Protein AF-A0A954SZY7-F1 (afdb_monomer_lite)

Radius of gyration: 15.02 Å; chains: 1; bounding box: 37×30×35 Å

Secondary structure (DSSP, 8-state):
--HHHHHHHHHHHHHTTSPTTHHHHHHHHHHHHHH-SS-SHHHHHHHHT--S-THHHHHHHHT--S-HHHHHHHHHHHHHHH-SS-PPP---PPPPP--

Structure (mmCIF, N/CA/C/O backbone):
data_AF-A0A954SZY7-F1
#
_entry.id   AF-A0A954SZY7-F1
#
loop_
_atom_site.group_PDB
_atom_site.id
_atom_site.type_sy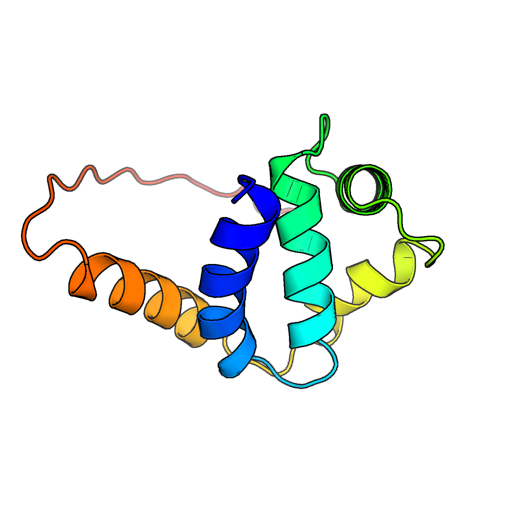mbol
_atom_site.label_atom_id
_atom_site.label_alt_id
_atom_site.label_comp_id
_atom_site.label_asym_id
_atom_site.label_entity_id
_atom_site.label_seq_id
_atom_site.pdbx_PDB_ins_code
_atom_site.Cartn_x
_atom_site.Cartn_y
_atom_site.Cartn_z
_atom_site.occupancy
_atom_site.B_iso_or_equiv
_atom_site.auth_seq_id
_atom_site.auth_comp_id
_atom_site.auth_asym_id
_atom_site.auth_atom_id
_atom_site.pdbx_PDB_model_num
ATOM 1 N N . MET A 1 1 ? 15.279 16.965 6.397 1.00 51.91 1 MET A N 1
ATOM 2 C CA . MET A 1 1 ? 14.528 15.738 6.054 1.00 51.91 1 MET A CA 1
ATOM 3 C C . MET A 1 1 ? 13.778 16.009 4.758 1.00 51.91 1 MET A C 1
ATOM 5 O O . MET A 1 1 ? 13.073 17.008 4.716 1.00 51.91 1 MET A O 1
ATOM 9 N N . ASN A 1 2 ? 14.004 15.237 3.690 1.00 73.69 2 ASN A N 1
ATOM 10 C CA . ASN A 1 2 ? 13.236 15.399 2.447 1.00 73.69 2 ASN A CA 1
ATOM 11 C C . ASN A 1 2 ? 11.958 14.538 2.512 1.00 73.69 2 ASN A C 1
ATOM 13 O O . ASN A 1 2 ? 11.875 13.626 3.336 1.00 73.69 2 ASN A O 1
ATOM 17 N N . VAL A 1 3 ? 10.977 14.831 1.652 1.00 70.56 3 VAL A N 1
ATOM 18 C CA . VAL A 1 3 ? 9.680 14.128 1.619 1.00 70.56 3 VAL A CA 1
ATOM 19 C C . VAL A 1 3 ? 9.847 12.616 1.445 1.00 70.56 3 VAL A C 1
ATOM 21 O O . VAL A 1 3 ? 9.102 11.853 2.045 1.00 70.56 3 VAL A O 1
ATOM 24 N N . ALA A 1 4 ? 10.841 12.163 0.679 1.00 71.19 4 ALA A N 1
ATOM 25 C CA . ALA A 1 4 ? 11.073 10.739 0.461 1.00 71.19 4 ALA A CA 1
ATOM 26 C C . ALA A 1 4 ? 11.520 10.019 1.746 1.00 71.19 4 ALA A C 1
ATOM 28 O O . ALA A 1 4 ? 11.028 8.931 2.034 1.00 71.19 4 ALA A O 1
ATOM 29 N N . THR A 1 5 ? 12.400 10.629 2.549 1.00 75.00 5 THR A N 1
ATOM 30 C CA . THR A 1 5 ? 12.905 10.016 3.789 1.00 75.00 5 THR A CA 1
ATOM 31 C C . THR A 1 5 ? 11.851 9.988 4.896 1.00 75.00 5 THR A C 1
ATOM 33 O O . THR A 1 5 ? 11.733 8.981 5.591 1.00 75.00 5 THR A O 1
ATOM 36 N N . SER A 1 6 ? 11.059 11.057 5.062 1.00 80.25 6 SER A N 1
ATOM 37 C CA . SER A 1 6 ? 9.956 11.052 6.039 1.00 80.25 6 SER A CA 1
ATOM 38 C C . SER A 1 6 ? 8.848 10.084 5.631 1.00 80.25 6 SER A C 1
ATOM 40 O O . SER A 1 6 ? 8.265 9.414 6.479 1.00 80.25 6 SER A O 1
ATOM 42 N N . PHE A 1 7 ? 8.580 9.968 4.331 1.00 83.31 7 PHE A N 1
ATOM 43 C CA . PHE A 1 7 ? 7.584 9.042 3.810 1.00 83.31 7 PHE A CA 1
ATOM 44 C C . PHE A 1 7 ? 8.000 7.575 3.969 1.00 83.31 7 PHE A C 1
ATOM 46 O O . PHE A 1 7 ? 7.178 6.742 4.345 1.00 83.31 7 PHE A O 1
ATOM 53 N N . GLU A 1 8 ? 9.278 7.248 3.767 1.00 84.25 8 GLU A N 1
ATOM 54 C CA . GLU A 1 8 ? 9.778 5.877 3.924 1.00 84.25 8 GLU A CA 1
ATOM 55 C C . GLU A 1 8 ? 9.576 5.323 5.346 1.00 84.25 8 GLU A C 1
ATOM 57 O O . GLU A 1 8 ? 9.259 4.140 5.497 1.00 84.25 8 GLU A O 1
ATOM 62 N N . ALA A 1 9 ? 9.674 6.172 6.375 1.00 84.12 9 ALA A N 1
ATOM 63 C CA . ALA A 1 9 ? 9.402 5.783 7.759 1.00 84.12 9 ALA A CA 1
ATOM 64 C C . ALA A 1 9 ? 7.952 5.299 7.950 1.00 84.12 9 ALA A C 1
ATOM 66 O O . ALA A 1 9 ? 7.724 4.257 8.564 1.00 84.12 9 ALA A O 1
ATOM 67 N N . PHE A 1 10 ? 6.974 5.982 7.347 1.00 87.38 10 PHE A N 1
ATOM 68 C CA . PHE A 1 10 ? 5.577 5.536 7.364 1.00 87.38 10 PHE A CA 1
ATOM 69 C C . PHE A 1 10 ? 5.386 4.221 6.600 1.00 87.38 10 PHE A C 1
ATOM 71 O O . PHE A 1 10 ? 4.691 3.315 7.064 1.00 87.38 10 PHE A O 1
ATOM 78 N N . LEU A 1 11 ? 6.065 4.063 5.460 1.00 91.50 11 LEU A N 1
ATOM 79 C CA . LEU A 1 11 ? 6.007 2.822 4.682 1.00 91.50 11 LEU A CA 1
ATOM 80 C C . LEU A 1 11 ? 6.594 1.622 5.431 1.00 91.50 11 LEU A C 1
ATOM 82 O O . LEU A 1 11 ? 6.234 0.484 5.126 1.00 91.50 11 LEU A O 1
ATOM 86 N N . GLN A 1 12 ? 7.487 1.840 6.398 1.00 91.94 12 GLN A N 1
ATOM 87 C CA . GLN A 1 12 ? 8.045 0.764 7.212 1.00 91.94 12 GLN A CA 1
ATOM 88 C C . GLN A 1 12 ? 7.000 0.107 8.120 1.00 91.94 12 GLN A C 1
ATOM 90 O O . GLN A 1 12 ? 7.049 -1.113 8.280 1.00 91.94 12 GLN A O 1
ATOM 95 N N . VAL A 1 13 ? 6.032 0.874 8.630 1.00 92.56 13 VAL A N 1
ATOM 96 C CA . VAL A 1 13 ? 4.923 0.357 9.449 1.00 92.56 13 VAL A CA 1
ATOM 97 C C . VAL A 1 13 ? 4.062 -0.601 8.622 1.00 92.56 13 VAL A C 1
ATOM 99 O O . VAL A 1 13 ? 3.828 -1.740 9.017 1.00 92.56 13 VAL A O 1
ATOM 102 N N . VAL A 1 14 ? 3.694 -0.197 7.404 1.00 93.00 14 VAL A N 1
ATOM 103 C CA . VAL A 1 14 ? 2.916 -1.039 6.479 1.00 93.00 14 VAL A CA 1
ATOM 104 C C . VAL A 1 14 ? 3.727 -2.249 6.007 1.00 93.00 14 VAL A C 1
ATOM 106 O O . VAL A 1 14 ? 3.220 -3.367 5.941 1.00 93.00 14 VAL A O 1
ATOM 109 N N . ALA A 1 15 ? 5.015 -2.065 5.711 1.00 93.50 15 ALA A N 1
ATOM 110 C CA . ALA A 1 15 ? 5.877 -3.156 5.266 1.00 93.50 15 ALA A CA 1
ATOM 111 C C . ALA A 1 15 ? 6.069 -4.246 6.335 1.00 93.50 15 ALA A C 1
ATOM 113 O O . ALA A 1 15 ? 6.385 -5.382 5.974 1.00 93.50 15 ALA A O 1
ATOM 114 N N . ALA A 1 16 ? 5.873 -3.929 7.620 1.00 93.25 16 ALA A N 1
ATOM 115 C CA . ALA A 1 16 ? 6.005 -4.880 8.722 1.00 93.25 16 ALA A CA 1
ATOM 116 C C . ALA A 1 16 ? 4.931 -5.982 8.699 1.00 93.25 16 ALA A C 1
ATOM 118 O O . ALA A 1 16 ? 5.191 -7.091 9.161 1.00 93.25 16 ALA A O 1
ATOM 119 N N . VAL A 1 17 ? 3.754 -5.719 8.118 1.00 94.62 17 VAL A N 1
ATOM 120 C CA . VAL A 1 17 ? 2.684 -6.726 7.971 1.00 94.62 17 VAL A CA 1
ATOM 121 C C . VAL A 1 17 ? 2.750 -7.492 6.644 1.00 94.62 17 VAL A C 1
ATOM 123 O O . VAL A 1 17 ? 1.908 -8.350 6.371 1.00 94.62 17 VAL A O 1
ATOM 126 N N . MET A 1 18 ? 3.758 -7.210 5.816 1.00 94.19 18 MET A N 1
ATOM 127 C CA . MET A 1 18 ? 3.986 -7.880 4.539 1.00 94.19 18 MET A CA 1
ATOM 128 C C . MET A 1 18 ? 5.029 -8.992 4.672 1.00 94.19 18 MET A C 1
ATOM 130 O O . MET A 1 18 ? 5.994 -8.891 5.426 1.00 94.19 18 MET A O 1
ATOM 134 N N . THR A 1 19 ? 4.909 -10.039 3.854 1.00 93.38 19 THR A N 1
ATOM 135 C CA . THR A 1 19 ? 5.960 -11.060 3.749 1.00 93.38 19 THR A CA 1
ATOM 136 C C . THR A 1 19 ? 7.222 -10.497 3.087 1.00 93.38 19 THR A C 1
ATOM 138 O O . THR A 1 19 ? 7.161 -9.563 2.278 1.00 93.38 19 THR A O 1
ATOM 141 N N . GLN A 1 20 ? 8.385 -11.085 3.367 1.00 89.31 20 GLN A N 1
ATOM 142 C CA . GLN A 1 20 ? 9.604 -10.804 2.604 1.00 89.31 20 GLN A CA 1
ATOM 143 C C . GLN A 1 20 ? 9.715 -11.746 1.396 1.00 89.31 20 GLN A C 1
ATOM 145 O O . GLN A 1 20 ? 9.296 -12.897 1.491 1.00 89.31 20 GLN A O 1
ATOM 150 N N . PRO A 1 21 ? 10.226 -11.278 0.239 1.00 88.69 21 PRO A N 1
ATOM 151 C CA . PRO A 1 21 ? 10.838 -9.966 -0.019 1.00 88.69 21 PRO A CA 1
ATOM 152 C C . PRO A 1 21 ? 9.845 -8.863 -0.446 1.00 88.69 21 PRO A C 1
ATOM 154 O O . PRO A 1 21 ? 10.263 -7.794 -0.899 1.00 88.69 21 PRO A O 1
ATOM 157 N N . THR A 1 22 ?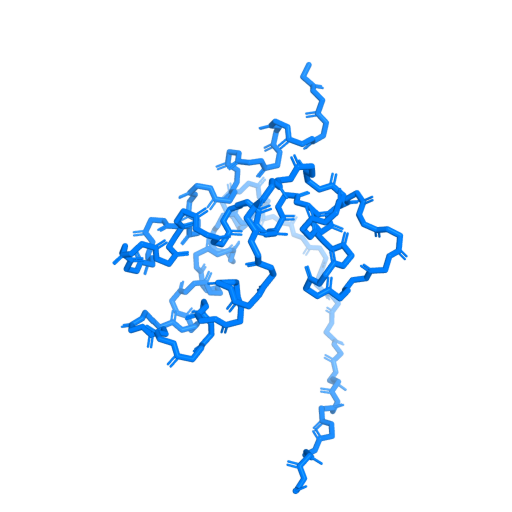 8.531 -9.114 -0.393 1.00 90.44 22 THR A N 1
ATOM 158 C CA . THR A 1 22 ? 7.515 -8.179 -0.906 1.00 90.44 22 THR A CA 1
ATOM 159 C C . THR A 1 22 ? 7.470 -6.850 -0.146 1.00 90.44 22 THR A C 1
ATOM 161 O O . THR A 1 22 ? 7.343 -5.817 -0.798 1.00 90.44 22 THR A O 1
ATOM 164 N N . GLY A 1 23 ? 7.703 -6.827 1.171 1.00 90.69 23 GLY A N 1
ATOM 165 C CA . GLY A 1 23 ? 7.767 -5.576 1.944 1.00 90.69 23 GLY A CA 1
ATOM 166 C C . GLY A 1 23 ? 8.884 -4.624 1.489 1.00 90.69 23 GLY A C 1
ATOM 167 O O . GLY A 1 23 ? 8.655 -3.431 1.303 1.00 90.69 23 GLY A O 1
ATOM 168 N N . VAL A 1 24 ? 10.087 -5.140 1.207 1.00 88.88 24 VAL A N 1
ATOM 169 C CA . VAL A 1 24 ? 11.199 -4.313 0.688 1.00 88.88 24 VAL A CA 1
ATOM 170 C C . VAL A 1 24 ? 10.875 -3.730 -0.688 1.00 88.88 24 VAL A C 1
ATOM 172 O O . VAL A 1 24 ? 11.179 -2.567 -0.963 1.00 88.88 24 VAL A O 1
ATOM 175 N N . LYS A 1 25 ? 10.262 -4.529 -1.568 1.00 89.50 25 LYS A N 1
ATOM 176 C CA . LYS A 1 25 ? 9.852 -4.066 -2.902 1.00 89.50 25 LYS A CA 1
ATOM 177 C C . LYS A 1 25 ? 8.746 -3.019 -2.819 1.00 89.50 25 LYS A C 1
ATOM 179 O O . LYS A 1 25 ? 8.803 -2.053 -3.572 1.00 89.50 25 LYS A O 1
ATOM 184 N N . PHE A 1 26 ? 7.793 -3.200 -1.906 1.00 90.75 26 PHE A N 1
ATOM 185 C CA . PHE A 1 26 ? 6.721 -2.247 -1.643 1.00 90.75 26 PHE A CA 1
ATOM 186 C C . PHE A 1 26 ? 7.279 -0.873 -1.277 1.00 90.75 26 PHE A C 1
ATOM 188 O O . PHE A 1 26 ? 6.960 0.091 -1.965 1.00 90.75 26 PHE A O 1
ATOM 195 N N . ARG A 1 27 ? 8.182 -0.782 -0.288 1.00 90.19 27 ARG A N 1
ATOM 196 C CA . ARG A 1 27 ? 8.748 0.517 0.119 1.00 90.19 27 ARG A CA 1
ATOM 197 C C . ARG A 1 27 ? 9.407 1.243 -1.048 1.00 90.19 27 ARG A C 1
ATOM 199 O O . ARG A 1 27 ? 9.057 2.376 -1.328 1.00 90.19 27 ARG A O 1
ATOM 206 N N . LYS A 1 28 ? 10.283 0.565 -1.797 1.00 87.50 28 LYS A N 1
ATOM 207 C CA . LYS A 1 28 ? 10.962 1.165 -2.961 1.00 87.50 28 LYS A CA 1
ATOM 208 C C . LYS A 1 28 ? 9.977 1.653 -4.021 1.00 87.50 28 LYS A C 1
ATOM 210 O O . LYS A 1 28 ? 10.118 2.753 -4.543 1.00 87.50 28 LYS A O 1
ATOM 215 N N . LEU A 1 29 ? 8.984 0.823 -4.332 1.00 90.12 29 LEU A N 1
ATOM 216 C CA . LEU A 1 29 ? 7.989 1.121 -5.353 1.00 90.12 29 LEU A CA 1
ATOM 217 C C . LEU A 1 29 ? 7.123 2.326 -4.949 1.00 90.12 29 LEU A C 1
ATOM 219 O O . LEU A 1 29 ? 6.905 3.218 -5.765 1.00 90.12 29 LEU A O 1
ATOM 223 N N . ILE A 1 30 ? 6.672 2.377 -3.695 1.00 90.50 30 ILE A N 1
ATOM 224 C CA . ILE A 1 30 ? 5.812 3.451 -3.187 1.00 90.50 30 ILE A CA 1
ATOM 225 C C . ILE A 1 30 ? 6.598 4.738 -2.908 1.00 90.50 30 ILE A C 1
ATOM 227 O O . ILE A 1 30 ? 6.084 5.816 -3.180 1.00 90.50 30 ILE A O 1
ATOM 231 N N . THR A 1 31 ? 7.864 4.677 -2.495 1.00 88.88 31 THR A N 1
ATOM 232 C CA . THR A 1 31 ? 8.696 5.890 -2.430 1.00 88.88 31 THR A CA 1
ATOM 233 C C . THR A 1 31 ? 8.889 6.498 -3.823 1.00 88.88 31 THR A C 1
ATOM 235 O O . THR A 1 31 ? 8.722 7.704 -3.990 1.00 88.88 31 THR A O 1
ATOM 238 N N . GLY A 1 32 ? 9.134 5.671 -4.848 1.00 87.88 32 GLY A N 1
ATOM 239 C CA . GLY A 1 32 ? 9.177 6.124 -6.243 1.00 87.88 32 GLY A CA 1
ATOM 240 C C . GLY A 1 32 ? 7.854 6.719 -6.735 1.00 87.88 32 GLY A C 1
ATOM 241 O O . GLY A 1 32 ? 7.861 7.667 -7.512 1.00 87.88 32 GLY A O 1
ATOM 242 N N . TRP A 1 33 ? 6.714 6.219 -6.243 1.00 90.00 33 TRP A N 1
ATOM 243 C CA . TRP A 1 33 ? 5.379 6.734 -6.571 1.00 90.00 33 TRP A CA 1
ATOM 244 C C . TRP A 1 33 ? 5.208 8.228 -6.304 1.00 90.00 33 TRP A C 1
ATOM 246 O O . TRP A 1 33 ? 4.617 8.924 -7.127 1.00 90.00 33 TRP A O 1
ATOM 256 N N . VAL A 1 34 ? 5.722 8.714 -5.170 1.00 88.06 34 VAL A N 1
ATOM 257 C CA . VAL A 1 34 ? 5.544 10.109 -4.732 1.00 88.06 34 VAL A CA 1
ATOM 258 C C . VAL A 1 34 ? 6.203 11.087 -5.700 1.00 88.06 34 VAL A C 1
ATOM 260 O O . VAL A 1 34 ? 5.711 12.196 -5.889 1.00 88.06 34 VAL A O 1
ATOM 263 N N . SER A 1 35 ? 7.291 10.666 -6.341 1.00 84.38 35 SER A N 1
ATOM 264 C CA . SER A 1 35 ? 8.062 11.488 -7.276 1.00 84.38 35 SER A CA 1
ATOM 265 C C . SER A 1 35 ? 7.815 11.129 -8.744 1.00 84.38 35 SER A C 1
ATOM 267 O O . SER A 1 35 ? 8.423 11.729 -9.629 1.00 84.38 35 SER A O 1
ATOM 269 N N . ALA A 1 36 ? 6.943 10.158 -9.032 1.00 90.25 36 ALA A N 1
ATOM 270 C CA . ALA A 1 36 ? 6.734 9.678 -10.389 1.00 90.25 36 ALA A CA 1
ATOM 271 C C . ALA A 1 36 ? 5.805 10.606 -11.188 1.00 90.25 36 ALA A C 1
ATOM 273 O O . ALA A 1 36 ? 4.645 10.780 -10.806 1.00 90.25 36 ALA A O 1
ATOM 274 N N . PRO A 1 37 ? 6.235 11.119 -12.360 1.00 86.69 37 PRO A N 1
ATOM 275 C CA . PRO A 1 37 ? 5.360 11.907 -13.231 1.00 86.69 37 PRO A CA 1
ATOM 276 C C . PRO A 1 37 ? 4.210 11.059 -13.793 1.00 86.69 37 PRO A C 1
ATOM 278 O O . PRO A 1 37 ? 3.121 11.561 -14.061 1.00 86.69 37 PRO A O 1
ATOM 281 N N . ARG A 1 38 ? 4.435 9.746 -13.945 1.00 86.50 38 ARG A N 1
ATOM 282 C CA . ARG A 1 38 ? 3.407 8.754 -14.267 1.00 86.50 38 ARG A CA 1
ATOM 283 C C . ARG A 1 38 ? 3.419 7.643 -13.228 1.00 86.50 38 ARG A C 1
ATOM 285 O O . ARG A 1 38 ? 4.444 7.006 -13.012 1.00 86.50 38 ARG A O 1
ATOM 292 N N . ARG A 1 39 ? 2.252 7.346 -12.655 1.00 89.25 39 ARG A N 1
ATOM 293 C CA . ARG A 1 39 ? 2.052 6.325 -11.608 1.00 89.25 39 ARG A CA 1
ATOM 294 C C . ARG A 1 39 ? 1.986 4.891 -12.161 1.00 89.25 39 ARG A C 1
ATOM 296 O O . ARG A 1 39 ? 1.221 4.066 -11.675 1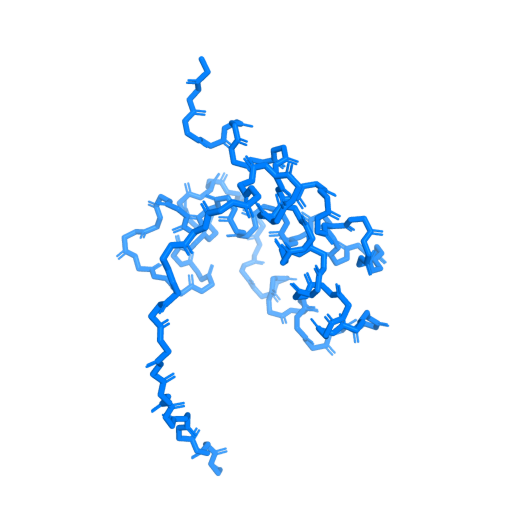.00 89.25 39 ARG A O 1
ATOM 303 N N . THR A 1 40 ? 2.759 4.599 -13.207 1.00 91.44 40 THR A N 1
ATOM 304 C CA . THR A 1 40 ? 2.936 3.239 -13.737 1.00 91.44 40 THR A CA 1
ATOM 305 C C . THR A 1 40 ? 4.105 2.566 -13.025 1.00 91.44 40 THR A C 1
ATOM 307 O O . THR A 1 40 ? 5.025 3.254 -12.593 1.00 91.44 40 THR A O 1
ATOM 310 N N . ILE A 1 41 ? 4.137 1.228 -12.945 1.00 88.62 41 ILE A N 1
ATOM 311 C CA . ILE A 1 41 ? 5.259 0.513 -12.300 1.00 88.62 41 ILE A CA 1
ATOM 312 C C . ILE A 1 41 ? 6.605 0.953 -12.890 1.00 88.62 41 ILE A C 1
ATOM 314 O O . ILE A 1 41 ? 7.535 1.232 -12.141 1.00 88.62 41 ILE A O 1
ATOM 318 N N . LEU A 1 42 ? 6.697 1.084 -14.217 1.00 89.25 42 LEU A N 1
ATOM 319 C CA . LEU A 1 42 ? 7.901 1.586 -14.876 1.00 89.25 42 LEU A CA 1
ATOM 320 C C . LEU A 1 42 ? 8.236 3.027 -14.458 1.00 89.25 42 LEU A C 1
ATOM 322 O O . LEU A 1 42 ? 9.374 3.286 -14.081 1.00 89.25 42 LEU A O 1
ATOM 326 N N . GLY A 1 43 ? 7.260 3.941 -14.477 1.00 89.56 43 GLY A N 1
ATOM 327 C CA . GLY A 1 43 ? 7.477 5.342 -14.103 1.00 89.56 43 GLY A CA 1
ATOM 328 C C . GLY A 1 43 ? 7.906 5.508 -12.644 1.00 89.56 43 GLY A C 1
ATOM 329 O O . GLY A 1 43 ? 8.777 6.315 -12.338 1.00 89.56 43 GLY A O 1
ATOM 330 N N . MET A 1 44 ? 7.362 4.686 -11.750 1.00 91.19 44 MET A N 1
ATOM 331 C CA . MET A 1 44 ? 7.707 4.669 -10.328 1.00 91.19 44 MET A CA 1
ATOM 332 C C . MET A 1 44 ? 9.119 4.124 -10.086 1.00 91.19 44 MET A C 1
ATOM 334 O O . MET A 1 44 ? 9.875 4.673 -9.289 1.00 91.19 44 MET A O 1
ATOM 338 N N . VAL A 1 45 ? 9.500 3.069 -10.810 1.00 88.88 45 VAL A N 1
ATOM 339 C CA . VAL A 1 45 ? 10.852 2.490 -10.781 1.00 88.88 45 VAL A CA 1
ATOM 340 C C . VAL A 1 45 ? 11.887 3.480 -11.330 1.00 88.88 45 VAL A C 1
ATOM 342 O O . VAL A 1 45 ? 12.957 3.623 -10.739 1.00 88.88 45 VAL A O 1
ATOM 345 N N . GLN A 1 46 ? 11.553 4.200 -12.408 1.00 87.81 46 GLN A N 1
ATOM 346 C CA . GLN A 1 46 ? 12.390 5.259 -12.982 1.00 87.81 46 GLN A CA 1
ATOM 347 C C . GLN A 1 46 ? 12.563 6.436 -12.018 1.00 87.81 46 GLN A C 1
ATOM 349 O O . GLN A 1 46 ? 13.685 6.889 -11.817 1.00 87.81 46 GLN A O 1
ATOM 354 N N . ALA A 1 47 ? 11.482 6.891 -11.380 1.00 87.06 47 ALA A N 1
ATOM 355 C CA . ALA A 1 47 ? 11.523 7.995 -10.420 1.00 87.06 47 ALA A CA 1
ATOM 356 C C . ALA A 1 47 ? 12.347 7.675 -9.163 1.00 87.06 47 ALA A C 1
ATOM 358 O O . ALA A 1 47 ? 12.931 8.569 -8.560 1.00 87.06 47 ALA A O 1
ATOM 359 N N . TRP A 1 48 ? 12.419 6.398 -8.782 1.00 82.00 48 TRP A N 1
ATOM 360 C CA . TRP A 1 48 ? 13.274 5.929 -7.692 1.00 82.00 48 TRP A CA 1
ATOM 361 C C . TRP A 1 48 ? 14.750 5.748 -8.103 1.00 82.00 48 TRP A C 1
ATOM 363 O O . TRP A 1 48 ? 15.622 5.701 -7.239 1.00 82.00 48 TRP A O 1
ATOM 373 N N . GLY A 1 49 ? 15.049 5.628 -9.402 1.00 81.56 49 GLY A N 1
ATOM 374 C CA . GLY A 1 49 ? 16.420 5.481 -9.903 1.00 81.56 49 GLY A CA 1
ATOM 375 C C . GLY A 1 49 ? 17.046 4.102 -9.660 1.00 81.56 49 GLY A C 1
ATOM 376 O O . GLY A 1 49 ? 18.233 4.011 -9.367 1.00 81.56 49 GLY A O 1
ATOM 377 N N . THR A 1 50 ? 16.273 3.010 -9.731 1.00 80.50 50 THR A N 1
ATOM 378 C CA . THR A 1 50 ? 16.839 1.650 -9.610 1.00 80.50 50 THR A CA 1
ATOM 379 C C . THR A 1 50 ? 17.156 1.018 -10.964 1.00 80.50 50 THR A C 1
ATOM 381 O O . THR A 1 50 ? 16.320 1.015 -11.861 1.00 80.50 50 THR A O 1
ATOM 384 N N . ASP A 1 51 ? 18.301 0.336 -11.044 1.00 76.75 51 ASP A N 1
ATOM 385 C CA . ASP A 1 51 ? 18.709 -0.456 -12.221 1.00 76.75 51 ASP A CA 1
ATOM 386 C C . ASP A 1 51 ? 17.993 -1.814 -12.338 1.00 76.75 51 ASP A C 1
ATOM 388 O O . ASP A 1 51 ? 18.267 -2.621 -13.228 1.00 76.75 51 ASP A O 1
ATOM 392 N N . ARG A 1 52 ? 17.082 -2.133 -11.408 1.00 79.38 52 ARG A N 1
ATOM 393 C CA . ARG A 1 52 ? 16.348 -3.400 -11.446 1.00 79.38 52 ARG A CA 1
ATOM 394 C C . ARG A 1 52 ? 15.273 -3.363 -12.521 1.00 79.38 52 ARG A C 1
ATOM 396 O O . ARG A 1 52 ? 14.473 -2.435 -12.587 1.00 79.38 52 ARG A O 1
ATOM 403 N N . HIS A 1 53 ? 15.162 -4.458 -13.269 1.00 82.25 53 HIS A N 1
ATOM 404 C CA . HIS A 1 53 ? 14.112 -4.613 -14.268 1.00 82.25 53 HIS A CA 1
ATOM 405 C C . HIS A 1 53 ? 12.709 -4.482 -13.642 1.00 82.25 53 HIS A C 1
ATOM 407 O O . HIS A 1 53 ? 12.370 -5.195 -12.690 1.00 82.25 53 HIS A O 1
ATOM 413 N N . HIS A 1 54 ? 11.869 -3.609 -14.209 1.00 81.75 54 HIS A N 1
ATOM 414 C CA . HIS A 1 54 ? 10.521 -3.282 -13.719 1.00 81.75 54 HIS A CA 1
ATOM 415 C C . HIS A 1 54 ? 9.631 -4.526 -13.507 1.00 81.75 54 HIS A C 1
ATOM 417 O O . HIS A 1 54 ? 8.854 -4.580 -12.554 1.00 81.75 54 HIS A O 1
ATOM 423 N N . ALA A 1 55 ? 9.809 -5.582 -14.314 1.00 83.56 55 ALA A N 1
ATOM 424 C CA . ALA A 1 55 ? 9.118 -6.873 -14.157 1.00 83.56 55 ALA A CA 1
ATOM 425 C C . ALA A 1 55 ? 9.233 -7.482 -12.741 1.00 83.56 55 ALA A C 1
ATOM 427 O O . ALA A 1 55 ? 8.319 -8.162 -12.271 1.00 83.56 55 ALA A O 1
ATOM 428 N N . VAL A 1 56 ? 10.324 -7.216 -12.013 1.00 82.00 56 VAL A N 1
ATOM 429 C CA . VAL A 1 56 ? 10.521 -7.718 -10.640 1.00 82.00 56 VAL A CA 1
ATOM 430 C C . VAL A 1 56 ? 9.519 -7.109 -9.649 1.00 82.00 56 VAL A C 1
ATOM 432 O O . VAL A 1 56 ? 9.225 -7.735 -8.620 1.00 82.00 56 VAL A O 1
ATOM 435 N N . PHE A 1 57 ? 8.987 -5.925 -9.961 1.00 85.56 57 PHE A N 1
ATOM 436 C CA . PHE A 1 57 ? 7.998 -5.206 -9.159 1.00 85.56 57 PHE A CA 1
ATOM 437 C C . PHE A 1 57 ? 6.563 -5.625 -9.481 1.00 85.56 57 PHE A C 1
ATOM 439 O O . PHE A 1 57 ? 5.743 -5.633 -8.573 1.00 85.56 57 PHE A O 1
ATOM 446 N N . HIS A 1 58 ? 6.267 -6.108 -10.693 1.00 84.38 58 HIS A N 1
ATOM 447 C CA . HIS A 1 58 ? 4.972 -6.751 -10.975 1.00 84.38 58 HIS A CA 1
ATOM 448 C C . HIS A 1 58 ? 4.739 -7.978 -10.079 1.00 84.38 58 HIS A C 1
ATOM 450 O O . HIS A 1 58 ? 3.624 -8.226 -9.621 1.00 84.38 58 HIS A O 1
ATOM 456 N N . ARG A 1 59 ? 5.820 -8.691 -9.724 1.00 82.38 59 ARG A N 1
ATOM 457 C CA . ARG A 1 59 ? 5.764 -9.819 -8.781 1.00 82.38 59 ARG A CA 1
ATOM 458 C C . ARG A 1 59 ? 5.371 -9.426 -7.357 1.00 82.38 59 ARG A C 1
ATOM 460 O O . ARG A 1 59 ? 5.080 -10.315 -6.567 1.00 82.38 59 ARG A O 1
ATOM 467 N N . LEU A 1 60 ? 5.392 -8.137 -7.003 1.00 83.81 60 LEU A N 1
ATOM 468 C CA . LEU A 1 60 ? 4.915 -7.669 -5.699 1.00 83.81 60 LEU A CA 1
ATOM 469 C C . LEU A 1 60 ? 3.466 -8.105 -5.460 1.00 83.81 60 LEU A C 1
ATOM 471 O O . LEU A 1 60 ? 3.156 -8.621 -4.391 1.00 83.81 60 LEU A O 1
ATOM 475 N N . PHE A 1 61 ? 2.621 -7.914 -6.473 1.00 79.12 61 PHE A N 1
ATOM 476 C CA . PHE A 1 61 ? 1.192 -8.193 -6.401 1.00 79.12 61 PHE A CA 1
ATOM 477 C C . PHE A 1 61 ? 0.896 -9.663 -6.693 1.00 79.12 61 PHE A C 1
ATOM 479 O O . PHE A 1 61 ? 0.146 -10.294 -5.958 1.00 79.12 61 PHE A O 1
ATOM 486 N N . SER A 1 62 ? 1.547 -10.250 -7.704 1.00 83.69 62 SER A N 1
ATOM 487 C CA . SER A 1 62 ? 1.271 -11.641 -8.090 1.00 83.69 62 SER A CA 1
ATOM 488 C C . SER A 1 62 ? 1.779 -12.681 -7.081 1.00 83.69 62 SER A C 1
ATOM 490 O O . SER A 1 62 ? 1.272 -13.797 -7.049 1.00 83.69 62 SER A O 1
ATOM 492 N N . ALA A 1 63 ? 2.790 -12.347 -6.270 1.00 84.56 63 ALA A N 1
ATOM 493 C CA . ALA A 1 63 ? 3.352 -13.235 -5.249 1.00 84.56 63 ALA A CA 1
ATOM 494 C C . ALA A 1 63 ? 2.994 -12.805 -3.817 1.00 84.56 63 ALA A C 1
ATOM 496 O O . ALA A 1 63 ? 3.610 -13.283 -2.862 1.00 84.56 63 ALA A O 1
ATOM 497 N N . ALA A 1 64 ? 2.031 -11.893 -3.652 1.00 86.19 64 ALA A N 1
ATOM 498 C CA . ALA A 1 64 ? 1.582 -11.465 -2.338 1.00 86.19 64 ALA A CA 1
ATOM 499 C C . ALA A 1 64 ? 1.028 -12.662 -1.541 1.00 86.19 64 ALA A C 1
ATOM 501 O O . ALA A 1 64 ? 0.174 -13.416 -2.010 1.00 86.19 64 ALA A O 1
ATOM 502 N N . ARG A 1 65 ? 1.554 -12.851 -0.328 1.00 92.00 65 ARG A N 1
ATOM 503 C CA . ARG A 1 65 ? 1.064 -13.818 0.676 1.00 92.00 65 ARG A CA 1
ATOM 504 C C . ARG A 1 65 ? 0.558 -13.126 1.944 1.00 92.00 65 ARG A C 1
ATOM 506 O O . ARG A 1 65 ? 0.205 -13.781 2.915 1.00 92.00 65 ARG A O 1
ATOM 513 N N . TRP A 1 66 ? 0.559 -11.799 1.931 1.00 92.38 66 TRP A N 1
ATOM 514 C CA . TRP A 1 66 ? 0.099 -10.930 3.003 1.00 92.38 66 TRP A CA 1
ATOM 515 C C . TRP A 1 66 ? -1.338 -10.476 2.735 1.00 92.38 66 TRP A C 1
ATOM 517 O O . TRP A 1 66 ? -1.784 -10.439 1.590 1.00 92.38 66 TRP A O 1
ATOM 527 N N . SER A 1 67 ? -2.061 -10.133 3.801 1.00 93.44 67 SER A N 1
ATOM 528 C CA . SER A 1 67 ? -3.436 -9.640 3.703 1.00 93.44 67 SER A CA 1
ATOM 529 C C . SER A 1 67 ? -3.447 -8.160 3.329 1.00 93.44 67 SER A C 1
ATOM 531 O O . SER A 1 67 ? -2.837 -7.335 4.014 1.00 93.44 67 SER A O 1
ATOM 533 N N . ILE A 1 68 ? -4.164 -7.825 2.254 1.00 91.00 68 ILE A N 1
ATOM 534 C CA . ILE A 1 68 ? -4.375 -6.432 1.854 1.00 91.00 68 ILE A CA 1
ATOM 535 C C . ILE A 1 68 ? -5.180 -5.660 2.901 1.00 91.00 68 ILE A C 1
ATOM 537 O O . ILE A 1 68 ? -4.872 -4.501 3.162 1.00 91.00 68 ILE A O 1
ATOM 541 N N . ASP A 1 69 ? -6.145 -6.305 3.555 1.00 94.94 69 ASP A N 1
ATOM 542 C CA . ASP A 1 69 ? -6.954 -5.668 4.594 1.00 94.94 69 ASP A CA 1
ATOM 543 C C . ASP A 1 69 ? -6.115 -5.368 5.828 1.00 94.94 69 ASP A C 1
ATOM 545 O O . ASP A 1 69 ? -6.202 -4.273 6.373 1.00 94.94 69 ASP A O 1
ATOM 549 N N . ARG A 1 70 ? -5.207 -6.277 6.203 1.00 95.50 70 ARG A N 1
ATOM 550 C CA . ARG A 1 70 ? -4.256 -6.013 7.288 1.00 95.50 70 ARG A CA 1
ATOM 551 C C . ARG A 1 70 ? -3.348 -4.830 6.956 1.00 95.50 70 ARG A C 1
ATOM 553 O O . ARG A 1 70 ? -3.158 -3.971 7.804 1.00 95.50 70 ARG A O 1
ATOM 560 N N . ALA A 1 71 ? -2.831 -4.752 5.728 1.00 93.31 71 ALA A N 1
ATOM 561 C CA . ALA A 1 71 ? -2.020 -3.615 5.292 1.00 93.31 71 ALA A CA 1
ATOM 562 C C . ALA A 1 71 ? -2.803 -2.287 5.321 1.00 93.31 71 ALA A C 1
ATOM 564 O O . ALA A 1 71 ? -2.258 -1.272 5.747 1.00 93.31 71 ALA A O 1
ATOM 565 N N . ARG A 1 72 ? -4.078 -2.291 4.906 1.00 92.75 72 ARG A N 1
ATOM 566 C CA . ARG A 1 72 ? -4.965 -1.114 4.944 1.00 92.75 72 ARG A CA 1
ATOM 567 C C . ARG A 1 72 ? -5.300 -0.683 6.368 1.00 92.75 72 ARG A C 1
ATOM 569 O O . ARG A 1 72 ? -5.215 0.503 6.662 1.00 92.75 72 ARG A O 1
ATOM 576 N N . LEU A 1 73 ? -5.631 -1.629 7.244 1.00 95.69 73 LEU A N 1
ATOM 577 C CA . LEU A 1 73 ? -5.899 -1.350 8.655 1.00 95.69 73 LEU A CA 1
ATOM 578 C C . LEU A 1 73 ? -4.662 -0.784 9.349 1.00 95.69 73 LEU A C 1
ATOM 580 O O . LEU A 1 73 ? -4.776 0.198 10.057 1.00 95.69 73 LEU A O 1
ATOM 584 N N . THR A 1 74 ? -3.463 -1.283 9.043 1.00 95.19 74 THR A N 1
ATOM 585 C CA . THR A 1 74 ? -2.221 -0.689 9.563 1.00 95.19 74 THR A CA 1
ATOM 586 C C . THR A 1 74 ? -2.034 0.776 9.143 1.00 95.19 74 THR A C 1
ATOM 588 O O . THR A 1 74 ? -1.521 1.574 9.922 1.00 95.19 74 THR A O 1
ATOM 591 N N . VAL A 1 75 ? -2.454 1.160 7.930 1.00 92.31 75 VAL A N 1
ATOM 592 C CA . VAL A 1 75 ? -2.469 2.577 7.518 1.00 92.31 75 VAL A CA 1
ATOM 593 C C . VAL A 1 75 ? -3.524 3.360 8.299 1.00 92.31 75 VAL A C 1
ATOM 595 O O . VAL A 1 75 ? -3.259 4.485 8.711 1.00 92.31 75 VAL A O 1
ATOM 598 N N . PHE A 1 76 ? -4.705 2.778 8.498 1.00 92.19 76 PHE A N 1
ATOM 599 C CA . PHE A 1 76 ? -5.775 3.394 9.277 1.00 92.19 76 PHE A CA 1
ATOM 600 C C . PHE A 1 76 ? -5.342 3.650 10.727 1.00 92.19 76 PHE A C 1
ATOM 602 O O . PHE A 1 76 ? -5.424 4.789 11.179 1.00 92.19 76 PHE A O 1
ATOM 609 N N . ASP A 1 77 ? -4.790 2.638 11.400 1.00 92.62 77 ASP A N 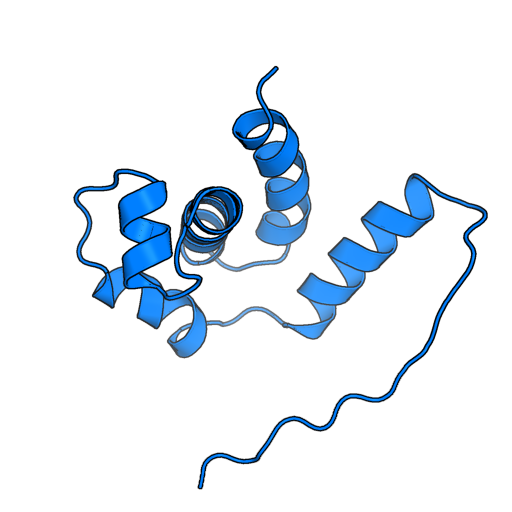1
ATOM 610 C CA . ASP A 1 77 ? -4.291 2.724 12.775 1.00 92.62 77 ASP A CA 1
ATOM 611 C C . ASP A 1 77 ? -3.266 3.859 12.898 1.00 92.62 77 ASP A C 1
ATOM 613 O O . ASP A 1 77 ? -3.433 4.760 13.719 1.00 92.62 77 ASP A O 1
ATOM 617 N N . LEU A 1 78 ? -2.288 3.901 11.983 1.00 90.12 78 LEU A N 1
ATOM 618 C CA . LEU A 1 78 ? -1.268 4.950 11.920 1.00 90.12 78 LEU A CA 1
ATOM 619 C C . LEU A 1 78 ? -1.864 6.365 11.798 1.00 90.12 78 LEU A C 1
ATOM 621 O O . LEU A 1 78 ? -1.337 7.304 12.392 1.00 90.12 78 LEU A O 1
ATOM 625 N N . ILE A 1 79 ? -2.940 6.540 11.026 1.00 89.06 79 ILE A N 1
ATOM 626 C CA . ILE A 1 79 ? -3.621 7.837 10.899 1.00 89.06 79 ILE A CA 1
ATOM 627 C C . ILE A 1 79 ? -4.356 8.172 12.201 1.00 89.06 79 ILE A C 1
ATOM 629 O O . ILE A 1 79 ? -4.213 9.282 12.714 1.00 89.06 79 ILE A O 1
ATOM 633 N N . THR A 1 80 ? -5.113 7.221 12.754 1.00 90.94 80 THR A N 1
ATOM 634 C CA . THR A 1 80 ? -5.936 7.450 13.954 1.00 90.94 80 THR A CA 1
ATOM 635 C C . THR A 1 80 ? -5.120 7.671 15.227 1.00 90.94 80 THR A C 1
ATOM 637 O O . THR A 1 80 ? -5.538 8.450 16.080 1.00 90.94 80 THR A O 1
ATOM 640 N N . GLU A 1 81 ? -3.933 7.069 15.338 1.00 90.25 81 GLU A N 1
ATOM 641 C CA . GLU A 1 81 ? -3.003 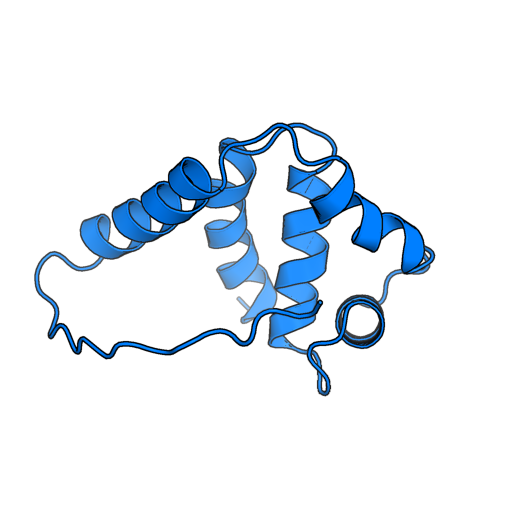7.309 16.449 1.00 90.25 81 GLU A CA 1
ATOM 642 C C . GLU A 1 81 ? -2.459 8.744 16.451 1.00 90.25 81 GLU A C 1
ATOM 644 O O . GLU A 1 81 ? -2.225 9.321 17.511 1.00 90.25 81 GLU A O 1
ATOM 649 N N . GLN A 1 82 ? -2.254 9.330 15.268 1.00 88.00 82 GLN A N 1
ATOM 650 C CA . GLN A 1 82 ? -1.693 10.678 15.123 1.00 88.00 82 GLN A CA 1
ATOM 651 C C . GLN A 1 82 ? -2.773 11.767 15.082 1.00 88.00 82 GLN A C 1
ATOM 653 O O . GLN A 1 82 ? -2.483 12.938 15.331 1.00 88.00 82 GLN A O 1
ATOM 658 N N . MET A 1 83 ? -4.012 11.403 14.745 1.00 89.31 83 MET A N 1
ATOM 659 C CA . MET A 1 83 ? -5.125 12.331 14.559 1.00 89.31 83 MET A CA 1
ATOM 660 C C . MET A 1 83 ? -6.398 11.787 15.227 1.00 89.31 83 MET A C 1
ATOM 662 O O . MET A 1 83 ? -7.222 11.156 14.563 1.00 89.31 83 MET A O 1
ATOM 666 N N . PRO A 1 84 ? -6.603 12.052 16.532 1.00 83.31 84 PRO A N 1
ATOM 667 C CA . PRO A 1 84 ? -7.755 11.528 17.273 1.00 83.31 84 PRO A CA 1
ATOM 668 C C . PRO A 1 84 ? -9.090 12.162 16.852 1.00 83.31 84 PRO A C 1
ATOM 670 O O . PRO A 1 84 ? -10.155 11.597 17.093 1.00 83.31 84 PRO A O 1
ATOM 673 N N . HIS A 1 85 ? -9.046 13.333 16.211 1.00 90.44 85 HIS A N 1
ATOM 674 C CA . HIS A 1 85 ? -10.211 14.018 15.665 1.00 90.44 85 HIS A CA 1
ATOM 675 C C . HIS A 1 85 ? -9.922 14.440 14.228 1.00 90.44 85 HIS A C 1
ATOM 677 O O . HIS A 1 85 ? -8.975 15.184 13.972 1.00 90.44 85 HIS A O 1
ATOM 683 N N . VAL A 1 86 ? -10.752 13.978 13.296 1.00 88.62 86 VAL A N 1
ATOM 684 C CA . VAL A 1 86 ? -10.638 14.283 11.867 1.00 88.62 86 VAL A CA 1
ATOM 685 C C . VAL A 1 86 ? -12.015 14.562 11.282 1.00 88.62 86 VAL A C 1
ATOM 687 O O . VAL A 1 86 ? -13.017 14.005 11.730 1.00 88.62 86 VAL A O 1
ATOM 690 N N . PHE A 1 87 ? -12.065 15.403 10.253 1.00 92.38 87 PHE A N 1
ATOM 691 C CA . PHE A 1 87 ? -13.234 15.468 9.384 1.00 92.38 87 PHE A CA 1
ATOM 692 C C . PHE A 1 87 ? -13.171 14.302 8.403 1.00 92.38 87 PHE A C 1
ATOM 694 O O . PHE A 1 87 ? -12.190 14.157 7.674 1.00 92.38 87 PHE A O 1
ATOM 701 N N . LEU A 1 88 ? -14.210 13.470 8.401 1.00 90.44 88 LEU A N 1
ATOM 702 C CA . LEU A 1 88 ? -14.309 12.332 7.500 1.00 90.44 88 LEU A CA 1
ATOM 703 C C . LEU A 1 88 ? -15.204 12.689 6.313 1.00 90.44 88 LEU A C 1
ATOM 705 O O . LEU A 1 88 ? -16.395 12.942 6.480 1.00 90.44 88 LEU A O 1
ATOM 709 N N . THR A 1 89 ? -14.625 12.661 5.117 1.00 92.75 89 THR A N 1
ATOM 710 C CA . THR A 1 89 ? -15.372 12.703 3.857 1.00 92.75 89 THR A CA 1
ATOM 711 C C . THR A 1 89 ? -15.450 11.286 3.307 1.00 92.75 89 THR A C 1
ATOM 713 O O . THR A 1 89 ? -14.417 10.634 3.158 1.00 92.75 89 THR A O 1
ATOM 716 N N . ILE A 1 90 ? -16.662 10.809 3.021 1.00 93.62 90 ILE A N 1
ATOM 717 C CA . ILE A 1 90 ? -16.917 9.470 2.480 1.00 93.62 90 ILE A CA 1
ATOM 718 C C . ILE A 1 90 ? -17.483 9.630 1.071 1.00 93.62 90 ILE A C 1
ATOM 720 O O . ILE A 1 90 ? -18.395 10.427 0.861 1.00 93.62 90 ILE A O 1
ATOM 724 N N . ASP A 1 91 ? -16.930 8.878 0.128 1.00 94.62 91 ASP A N 1
ATOM 725 C CA . ASP A 1 91 ? -17.404 8.760 -1.247 1.00 94.62 91 ASP A CA 1
ATOM 726 C C . ASP A 1 91 ? -17.243 7.303 -1.699 1.00 94.62 91 ASP A C 1
ATOM 728 O O . ASP A 1 91 ? -16.301 6.625 -1.277 1.00 94.62 91 ASP A O 1
ATOM 732 N N . ASP A 1 92 ? -18.146 6.837 -2.560 1.00 92.94 92 ASP A N 1
ATOM 733 C CA . ASP A 1 92 ? -18.106 5.491 -3.126 1.00 92.94 92 ASP A CA 1
ATOM 734 C C . ASP A 1 92 ? -17.597 5.547 -4.570 1.00 92.94 92 ASP A C 1
ATOM 736 O O . ASP A 1 92 ? -18.292 5.966 -5.495 1.00 92.94 92 ASP A O 1
ATOM 740 N N . THR A 1 93 ? -16.371 5.069 -4.790 1.00 90.88 93 THR A N 1
ATOM 741 C CA . THR A 1 93 ? -15.777 4.978 -6.129 1.00 90.88 93 THR A CA 1
ATOM 742 C C . THR A 1 93 ? -15.903 3.559 -6.687 1.00 90.88 93 THR A C 1
ATOM 744 O O . THR A 1 93 ? -15.335 2.608 -6.147 1.00 90.88 93 THR A O 1
ATOM 747 N N . LEU A 1 94 ? -16.591 3.407 -7.822 1.00 92.88 94 LEU A N 1
ATOM 748 C CA . LEU A 1 94 ? -16.653 2.135 -8.545 1.00 92.88 94 LEU A CA 1
ATOM 749 C C . LEU A 1 94 ? -15.331 1.865 -9.276 1.00 92.88 94 LEU A C 1
ATOM 751 O O . LEU A 1 94 ? -14.865 2.685 -10.066 1.00 92.88 94 LEU A O 1
ATOM 755 N N . SER A 1 95 ? -14.749 0.683 -9.059 1.00 86.94 95 SER A N 1
ATOM 756 C CA . SER A 1 95 ? -13.640 0.188 -9.878 1.00 86.94 95 SER A CA 1
ATOM 757 C C . SER A 1 95 ? -14.203 -0.655 -11.022 1.00 86.94 95 SER A C 1
ATOM 759 O O . SER A 1 95 ? -14.864 -1.658 -10.739 1.00 86.94 95 SER A O 1
ATOM 761 N N . PRO A 1 96 ? -13.926 -0.318 -12.295 1.00 86.56 96 PRO A N 1
ATOM 762 C CA . PRO A 1 96 ? -14.309 -1.165 -13.415 1.00 86.56 96 PRO A CA 1
ATOM 763 C C . PRO A 1 96 ? -13.747 -2.576 -13.225 1.00 86.56 96 PRO A C 1
ATOM 765 O O . PRO A 1 96 ? -12.582 -2.741 -12.846 1.00 86.56 96 PRO A O 1
ATOM 768 N N . ARG A 1 97 ? -14.572 -3.595 -13.476 1.00 80.38 97 ARG A N 1
ATOM 769 C CA . ARG A 1 97 ? -14.066 -4.950 -13.698 1.00 80.38 97 ARG A CA 1
ATOM 770 C C . ARG A 1 97 ? -13.355 -4.944 -15.049 1.00 80.38 97 ARG A C 1
ATOM 772 O O . ARG A 1 97 ? -13.913 -4.474 -16.034 1.00 80.38 97 ARG A O 1
ATOM 779 N N . PHE A 1 98 ? -12.110 -5.403 -15.064 1.00 65.00 98 PHE A N 1
ATOM 780 C CA . PHE A 1 98 ? -11.421 -5.739 -16.302 1.00 65.00 98 PHE A CA 1
ATOM 781 C C . PHE A 1 98 ? -11.670 -7.229 -16.524 1.00 65.00 98 PHE A C 1
ATOM 783 O O . PHE A 1 98 ? -11.152 -8.044 -15.756 1.00 65.00 98 PHE A O 1
ATOM 790 N N . ASP A 1 99 ? -12.542 -7.531 -17.483 1.00 53.00 99 ASP A N 1
ATOM 791 C CA . ASP A 1 99 ? -12.865 -8.889 -17.930 1.00 53.00 99 ASP A CA 1
ATOM 792 C C . ASP A 1 99 ? -11.757 -9.451 -18.837 1.00 53.00 99 ASP A C 1
ATOM 794 O O . ASP A 1 99 ? -11.145 -8.655 -19.594 1.00 53.00 99 ASP A O 1
#

Foldseek 3Di:
DDPLVVVLVLLVLLLVQWDPPLSVLSSQQVSLCVQFPDNDLVSSNVSSPDPDDSVVSVCSVVVTPGDPVVSVVSNVVVCCVVPVDDDDDDDDDDDDDDD

Sequence (99 aa):
MNVATSFEAFLQVVAAVMTQPTGVKF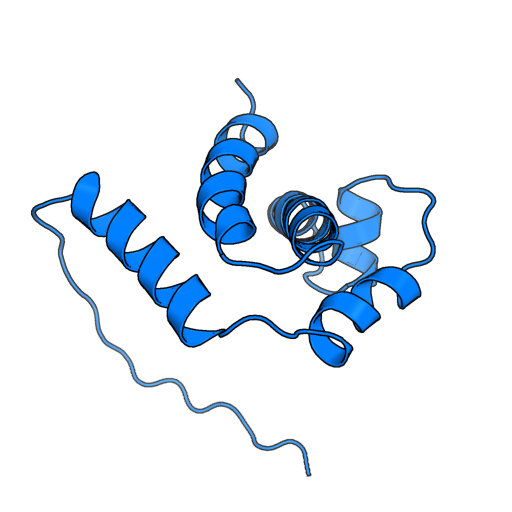RKLITGWVSAPRRTILGMVQAWGTDRHHAVFHRLFSAARWSIDRARLTVFDLITEQMPHVFLTIDDTLSPRFD

pLDDT: mean 87.04, std 7.59, range [51.91, 95.69]